Protein AF-A0A3D5D7E0-F1 (afdb_monomer_lite)

Structure (mmCIF, N/CA/C/O backbone):
data_AF-A0A3D5D7E0-F1
#
_entry.id   AF-A0A3D5D7E0-F1
#
loop_
_atom_site.group_PDB
_atom_site.id
_atom_site.type_symbol
_atom_site.label_atom_id
_atom_site.label_alt_id
_atom_site.label_comp_id
_atom_site.label_asym_id
_atom_site.label_entity_id
_atom_site.label_seq_id
_atom_site.pdbx_PDB_ins_code
_atom_site.Cartn_x
_atom_site.Cartn_y
_atom_site.Cartn_z
_atom_site.occupancy
_atom_site.B_iso_or_equiv
_atom_site.auth_seq_id
_atom_site.auth_comp_id
_atom_site.auth_asym_id
_atom_site.auth_atom_id
_atom_site.pdbx_PDB_model_num
ATOM 1 N N . VAL A 1 1 ? 18.973 -4.036 -4.115 1.00 92.50 1 VAL A N 1
ATOM 2 C CA . VAL A 1 1 ? 19.460 -3.078 -3.096 1.0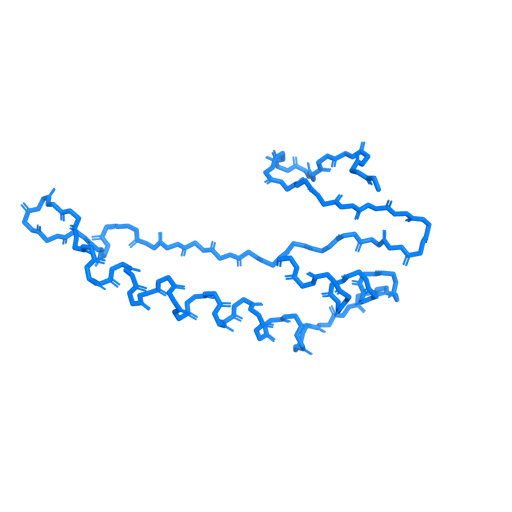0 92.50 1 VAL A CA 1
ATOM 3 C C . VAL A 1 1 ? 18.486 -1.913 -3.079 1.00 92.50 1 VAL A C 1
ATOM 5 O O . VAL A 1 1 ? 17.982 -1.565 -4.144 1.00 92.50 1 VAL A O 1
ATOM 8 N N . VAL A 1 2 ? 18.185 -1.354 -1.906 1.00 97.19 2 VAL A N 1
ATOM 9 C CA . VAL A 1 2 ? 17.400 -0.117 -1.794 1.00 97.19 2 VAL A CA 1
ATOM 10 C C . VAL A 1 2 ? 18.351 1.050 -2.037 1.00 97.19 2 VAL A C 1
ATOM 12 O O . VAL A 1 2 ? 19.278 1.253 -1.256 1.00 97.19 2 VAL A O 1
ATOM 15 N N . HIS A 1 3 ? 18.163 1.773 -3.140 1.00 97.62 3 HIS A N 1
ATOM 16 C CA . HIS A 1 3 ? 19.041 2.888 -3.517 1.00 97.62 3 HIS A CA 1
ATOM 17 C C . HIS A 1 3 ? 18.530 4.247 -3.021 1.00 97.62 3 HIS A C 1
ATOM 19 O O . HIS A 1 3 ? 19.319 5.169 -2.837 1.00 97.62 3 HIS A O 1
ATOM 25 N N . SER A 1 4 ? 17.220 4.383 -2.812 1.00 97.25 4 SER A N 1
ATOM 26 C CA . SER A 1 4 ? 16.572 5.625 -2.394 1.00 97.25 4 SER A CA 1
ATOM 27 C C . SER A 1 4 ? 15.224 5.337 -1.731 1.00 97.25 4 SER A C 1
ATOM 29 O O . SER A 1 4 ? 14.756 4.197 -1.725 1.00 97.25 4 SER A O 1
ATOM 31 N N . SER A 1 5 ? 14.589 6.386 -1.209 1.00 98.12 5 SER A N 1
ATOM 32 C CA . SER A 1 5 ? 13.151 6.377 -0.933 1.00 98.12 5 SER A CA 1
ATOM 33 C C . SER A 1 5 ? 12.351 6.899 -2.142 1.00 98.12 5 SER A C 1
ATOM 35 O O . SER A 1 5 ? 12.915 7.072 -3.229 1.00 98.12 5 SER A O 1
ATOM 37 N N . ASN A 1 6 ? 11.049 7.138 -1.970 1.00 98.25 6 ASN A N 1
ATOM 38 C CA . ASN A 1 6 ? 10.192 7.867 -2.906 1.00 98.25 6 ASN A CA 1
ATOM 39 C C . ASN A 1 6 ? 10.125 9.368 -2.548 1.00 98.25 6 ASN A C 1
ATOM 41 O O . ASN A 1 6 ? 10.830 9.856 -1.667 1.00 98.25 6 ASN A O 1
ATOM 45 N N . LEU A 1 7 ? 9.243 10.101 -3.236 1.00 98.38 7 LEU A N 1
ATOM 46 C CA . LEU A 1 7 ? 9.051 11.544 -3.069 1.00 98.38 7 LEU A CA 1
ATOM 47 C C . LEU A 1 7 ? 8.663 11.959 -1.641 1.00 98.38 7 LEU A C 1
ATOM 49 O O . LEU A 1 7 ? 9.157 12.973 -1.156 1.00 98.38 7 LEU A O 1
ATOM 53 N N . CYS A 1 8 ? 7.784 11.200 -0.983 1.00 98.31 8 CYS A N 1
ATOM 54 C CA . CYS A 1 8 ? 7.267 11.542 0.345 1.00 98.31 8 CYS A CA 1
ATOM 55 C C . CYS A 1 8 ? 8.035 10.850 1.486 1.00 98.31 8 CYS A C 1
ATOM 57 O O . CYS A 1 8 ? 7.698 11.031 2.655 1.00 98.31 8 CYS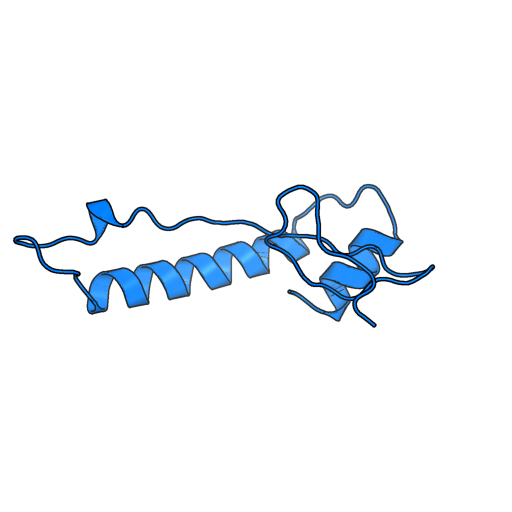 A O 1
ATOM 59 N N . THR A 1 9 ? 9.131 10.156 1.164 1.00 98.19 9 THR A N 1
ATOM 60 C CA . THR A 1 9 ? 10.073 9.527 2.104 1.00 98.19 9 THR A CA 1
ATOM 61 C C . THR A 1 9 ? 9.521 8.356 2.934 1.00 98.19 9 THR A C 1
ATOM 63 O O . THR A 1 9 ? 10.135 7.956 3.920 1.00 98.19 9 THR A O 1
ATOM 66 N N . GLU A 1 10 ? 8.387 7.774 2.541 1.00 98.44 10 GLU A N 1
ATOM 67 C CA . GLU A 1 10 ? 7.703 6.686 3.251 1.00 98.44 10 GLU A CA 1
ATOM 68 C C . GLU A 1 10 ? 7.955 5.288 2.660 1.00 98.44 10 GLU A C 1
ATOM 70 O O . GLU A 1 10 ? 7.656 4.289 3.312 1.00 98.44 10 GLU A O 1
ATOM 75 N N . ILE A 1 11 ? 8.526 5.190 1.452 1.00 98.25 11 ILE A N 1
ATOM 76 C CA . ILE A 1 11 ? 8.702 3.913 0.736 1.00 98.25 11 ILE A CA 1
ATOM 77 C C . ILE A 1 11 ? 10.178 3.576 0.554 1.00 98.25 11 ILE A C 1
ATOM 79 O O . ILE A 1 11 ? 10.942 4.405 0.071 1.00 98.25 11 ILE A O 1
ATOM 83 N N . LEU A 1 12 ? 10.582 2.348 0.894 1.00 98.00 12 LEU A N 1
ATOM 84 C CA . LEU A 1 12 ? 11.970 1.867 0.815 1.00 98.00 12 LEU A CA 1
ATOM 85 C C . LEU A 1 12 ? 12.039 0.525 0.073 1.00 98.00 12 LEU A C 1
ATOM 87 O O . LEU A 1 12 ? 12.235 -0.530 0.673 1.00 98.00 12 LEU A O 1
ATOM 91 N N . LEU A 1 13 ? 11.852 0.566 -1.246 1.00 98.00 13 LEU A N 1
ATOM 92 C CA . LEU A 1 13 ? 11.814 -0.621 -2.102 1.00 98.00 13 LEU A CA 1
ATOM 93 C C . LEU A 1 13 ? 13.068 -0.736 -2.976 1.00 98.00 13 LEU A C 1
ATOM 95 O O . LEU A 1 13 ? 13.721 0.254 -3.308 1.00 98.00 13 LEU A O 1
ATOM 99 N N . ASN A 1 14 ? 13.412 -1.969 -3.349 1.00 96.94 14 ASN A N 1
ATOM 100 C CA . ASN A 1 14 ? 14.545 -2.243 -4.230 1.00 96.94 14 ASN A CA 1
ATOM 101 C C . ASN A 1 14 ? 14.308 -1.675 -5.637 1.00 96.94 14 ASN A C 1
ATOM 103 O O . ASN A 1 14 ? 13.204 -1.756 -6.168 1.00 96.94 14 ASN A O 1
ATOM 107 N N . THR A 1 15 ? 15.371 -1.174 -6.262 1.00 97.44 15 THR A N 1
ATOM 108 C CA . THR A 1 15 ? 15.362 -0.698 -7.654 1.00 97.44 15 THR A CA 1
ATOM 109 C C . THR A 1 15 ? 16.588 -1.206 -8.409 1.00 97.44 15 THR A C 1
ATOM 111 O O . THR A 1 15 ? 17.614 -1.525 -7.800 1.00 97.44 15 THR A O 1
ATOM 114 N N . SER A 1 16 ? 16.485 -1.305 -9.734 1.00 97.50 16 SER A N 1
ATOM 115 C CA . SER A 1 16 ? 17.585 -1.658 -10.643 1.00 97.50 16 SER A CA 1
ATOM 116 C C . SER A 1 16 ? 17.312 -1.109 -12.050 1.00 97.50 16 SER A C 1
ATOM 118 O O . SER A 1 16 ? 16.338 -0.384 -12.243 1.00 97.50 16 SER A O 1
ATOM 120 N N . ALA A 1 17 ? 18.152 -1.440 -13.035 1.00 97.19 17 ALA A N 1
ATOM 121 C CA . ALA A 1 17 ? 17.901 -1.059 -14.424 1.00 97.19 17 ALA A CA 1
ATOM 122 C C . ALA A 1 17 ? 16.646 -1.747 -1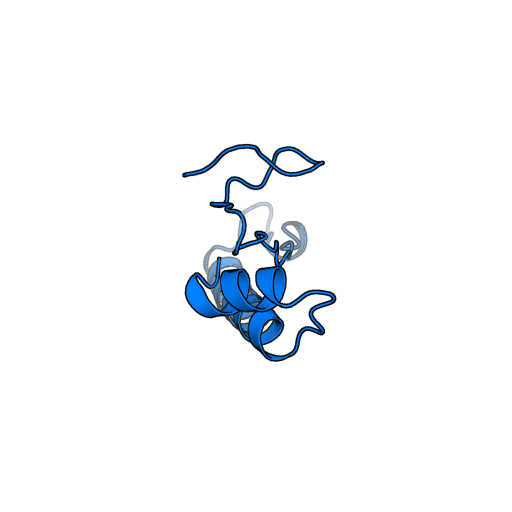5.000 1.00 97.19 17 ALA A C 1
ATOM 124 O O . ALA A 1 17 ? 15.977 -1.179 -15.856 1.00 97.19 17 ALA A O 1
ATOM 125 N N . GLU A 1 18 ? 16.299 -2.937 -14.502 1.00 97.44 18 GLU A N 1
ATOM 126 C CA . GLU A 1 18 ? 15.164 -3.744 -14.963 1.00 97.44 18 GLU A CA 1
ATOM 127 C C . GLU A 1 18 ? 13.924 -3.640 -14.055 1.00 97.44 18 GLU A C 1
ATOM 129 O O . GLU A 1 18 ? 12.869 -4.195 -14.376 1.00 97.44 18 GLU A O 1
ATOM 134 N N . GLU A 1 19 ? 14.038 -2.958 -12.909 1.00 97.94 19 GLU A N 1
ATOM 135 C CA . GLU A 1 19 ? 12.987 -2.874 -11.891 1.00 97.94 19 GLU A CA 1
ATOM 136 C C . GLU A 1 19 ? 12.802 -1.439 -11.388 1.00 97.94 19 GLU A C 1
ATOM 138 O O . GLU A 1 19 ? 13.659 -0.880 -10.696 1.00 97.94 19 GLU A O 1
ATOM 143 N N . THR A 1 20 ? 11.628 -0.874 -11.679 1.00 98.25 20 THR A N 1
ATOM 144 C CA . THR A 1 20 ? 11.147 0.373 -11.073 1.00 98.25 20 THR A CA 1
ATOM 145 C C . THR A 1 20 ? 10.140 0.023 -9.988 1.00 98.25 20 THR A C 1
ATOM 147 O O . THR A 1 20 ? 9.081 -0.520 -10.288 1.00 98.25 20 THR A O 1
ATOM 150 N N . ALA A 1 21 ? 10.455 0.312 -8.725 1.00 98.00 21 ALA A N 1
ATOM 151 C CA . ALA A 1 21 ? 9.546 0.022 -7.622 1.00 98.00 21 ALA A CA 1
ATOM 152 C C . ALA A 1 21 ? 8.219 0.786 -7.758 1.00 98.00 21 ALA A C 1
ATOM 154 O O . ALA A 1 21 ? 8.195 1.954 -8.150 1.00 98.00 21 ALA A O 1
ATOM 155 N N . VAL A 1 22 ? 7.120 0.127 -7.390 1.00 98.25 22 VAL A N 1
ATOM 156 C CA . VAL A 1 22 ? 5.766 0.690 -7.412 1.00 98.25 22 VAL A CA 1
ATOM 157 C C . VAL A 1 22 ? 5.216 0.693 -5.993 1.00 98.25 22 VAL A C 1
ATOM 159 O O . VAL A 1 22 ? 5.449 -0.242 -5.233 1.00 98.25 22 VAL A O 1
ATOM 162 N N . CYS A 1 23 ? 4.496 1.755 -5.642 1.00 98.00 23 CYS A N 1
ATOM 163 C CA . CYS A 1 23 ? 3.837 1.885 -4.353 1.00 98.00 23 CYS A CA 1
ATOM 164 C C . CYS A 1 23 ? 2.315 1.753 -4.516 1.00 98.00 23 CYS A C 1
ATOM 166 O O . CYS A 1 23 ? 1.707 2.549 -5.233 1.00 98.00 23 CYS A O 1
ATOM 168 N N . ASN A 1 24 ? 1.709 0.769 -3.844 1.00 98.25 24 ASN A N 1
ATOM 169 C CA . ASN A 1 24 ? 0.261 0.555 -3.804 1.00 98.25 24 ASN A CA 1
ATOM 170 C C . ASN A 1 24 ? -0.263 1.050 -2.442 1.00 98.25 24 ASN A C 1
ATOM 172 O O . ASN A 1 24 ? -0.049 0.403 -1.420 1.00 98.25 24 ASN A O 1
ATOM 176 N N . LEU A 1 25 ? -0.907 2.221 -2.405 1.00 98.31 25 LEU A N 1
ATOM 177 C CA . LEU A 1 25 ? -1.238 2.913 -1.151 1.00 98.31 25 LEU A CA 1
ATOM 178 C C . LEU A 1 25 ? -2.703 2.761 -0.739 1.00 98.31 25 LEU A C 1
ATOM 180 O O . LEU A 1 25 ? -3.617 2.826 -1.559 1.00 98.31 25 LEU A O 1
ATOM 184 N N . GLY A 1 26 ? -2.918 2.659 0.570 1.00 97.81 26 GLY A N 1
ATOM 185 C CA . GLY A 1 26 ? -4.224 2.748 1.214 1.00 97.81 26 GLY A CA 1
ATOM 186 C C . GLY A 1 26 ? -4.088 3.331 2.619 1.00 97.81 26 GLY A C 1
ATOM 187 O O . GLY A 1 26 ? -3.022 3.269 3.228 1.00 97.81 26 GLY A O 1
ATOM 188 N N . SER A 1 27 ? -5.160 3.918 3.148 1.00 98.38 27 SER A N 1
ATOM 189 C CA . SER A 1 27 ? -5.176 4.485 4.502 1.00 98.38 27 SER A CA 1
ATOM 190 C C . SER A 1 27 ? -6.445 4.076 5.237 1.00 98.38 27 SER A C 1
ATOM 192 O O . SER A 1 27 ? -7.539 4.106 4.674 1.00 98.38 27 SER A O 1
ATOM 194 N N . VAL A 1 28 ? -6.300 3.691 6.504 1.00 98.38 28 VAL A N 1
ATOM 195 C CA . VAL A 1 28 ? -7.426 3.328 7.371 1.00 98.38 28 VAL A CA 1
ATOM 196 C C . VAL A 1 28 ? -7.933 4.575 8.086 1.00 98.38 28 VAL A C 1
ATOM 198 O O . VAL A 1 28 ? -7.163 5.317 8.691 1.00 98.38 28 VAL A O 1
ATOM 201 N N . ASN A 1 29 ? -9.247 4.788 8.052 1.00 98.25 29 ASN A N 1
ATOM 202 C CA . ASN A 1 29 ? -9.882 5.860 8.807 1.00 98.25 29 ASN A CA 1
ATOM 203 C C . ASN A 1 29 ? -9.991 5.494 10.299 1.00 98.25 29 ASN A C 1
ATOM 205 O O . ASN A 1 29 ? -10.955 4.844 10.699 1.00 98.25 29 ASN A O 1
ATOM 209 N N . LEU A 1 30 ? -9.032 5.912 11.127 1.00 97.81 30 LEU A N 1
ATOM 210 C CA . LEU A 1 30 ? -8.991 5.546 12.549 1.00 97.81 30 LEU A CA 1
ATOM 211 C C . LEU A 1 30 ? -10.197 6.042 13.358 1.00 97.81 30 LEU A C 1
ATOM 213 O O . LEU A 1 30 ? -10.639 5.327 14.249 1.00 97.81 30 LEU A O 1
ATOM 217 N N . THR A 1 31 ? -10.791 7.197 13.037 1.00 97.88 31 THR A N 1
ATOM 218 C CA . THR A 1 31 ? -11.963 7.697 13.786 1.00 97.88 31 THR A CA 1
ATOM 219 C C . THR A 1 31 ? -13.188 6.800 13.632 1.00 97.88 31 THR A C 1
ATOM 221 O O . THR A 1 31 ? -13.992 6.721 14.553 1.00 97.88 31 THR A O 1
ATOM 224 N N . ALA A 1 32 ? -13.307 6.065 12.521 1.00 98.19 32 ALA A N 1
ATOM 225 C CA . ALA A 1 32 ? -14.358 5.061 12.330 1.00 98.19 32 ALA A CA 1
ATOM 226 C C . ALA A 1 32 ? -14.133 3.766 13.133 1.00 98.19 32 ALA A C 1
ATOM 228 O O . ALA A 1 32 ? -15.002 2.899 13.142 1.00 98.19 32 ALA A O 1
ATOM 229 N N . HIS A 1 33 ? -12.972 3.627 13.776 1.00 98.50 33 HIS A N 1
ATOM 230 C CA . HIS A 1 33 ? -12.592 2.472 14.589 1.00 98.50 33 HIS A CA 1
ATOM 231 C C . HIS A 1 33 ? -12.522 2.818 16.078 1.00 98.50 33 HIS A C 1
ATOM 233 O O . HIS A 1 33 ? -12.014 2.025 16.860 1.00 98.50 33 HIS A O 1
ATOM 239 N N . LEU A 1 34 ? -13.002 3.998 16.478 1.00 98.25 34 LEU A N 1
ATOM 240 C CA . LEU A 1 34 ? -13.102 4.372 17.882 1.00 98.25 34 LEU A CA 1
ATOM 241 C C . LEU A 1 34 ? -14.489 4.020 18.416 1.00 98.25 34 LEU A C 1
ATOM 243 O O . LEU A 1 34 ? -15.504 4.387 17.822 1.00 98.25 34 LEU A O 1
ATOM 247 N N . LYS A 1 35 ? -14.524 3.360 19.569 1.00 97.38 35 LYS A N 1
ATOM 248 C CA . LYS A 1 35 ? -15.731 3.051 20.327 1.00 97.38 35 LYS A CA 1
ATOM 249 C C . LYS A 1 35 ? -15.527 3.524 21.759 1.00 97.38 35 LYS A C 1
ATOM 251 O O . LYS A 1 35 ? -14.577 3.121 22.415 1.00 97.38 35 LYS A O 1
ATOM 256 N N . ASP A 1 36 ? -16.383 4.442 22.205 1.00 96.62 36 ASP A N 1
ATOM 257 C CA . ASP A 1 36 ? -16.334 5.024 23.555 1.00 96.62 36 ASP A CA 1
ATOM 258 C C . ASP A 1 36 ? -14.967 5.637 23.934 1.00 96.62 36 ASP A C 1
ATOM 260 O O . ASP A 1 36 ? -14.567 5.655 25.093 1.00 96.62 36 ASP A O 1
ATOM 264 N N . GLY A 1 37 ? -14.253 6.183 22.941 1.00 96.38 37 GLY A N 1
ATOM 265 C CA . GLY A 1 37 ? -12.934 6.802 23.119 1.00 96.38 37 GLY A CA 1
ATOM 266 C C . GLY A 1 37 ? -11.754 5.828 23.061 1.00 96.38 37 GLY A C 1
ATOM 267 O O . GLY A 1 37 ? -10.6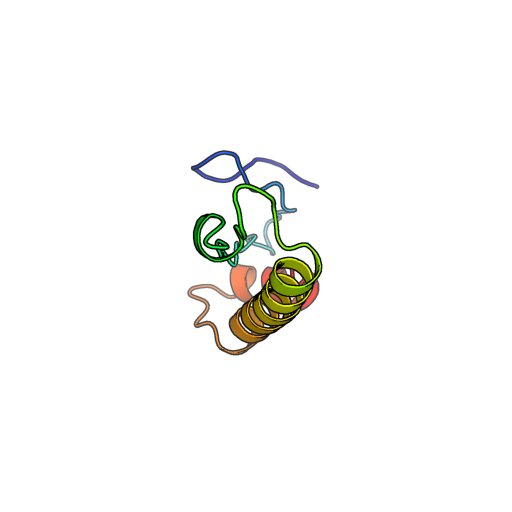10 6.277 23.070 1.00 96.38 37 GLY A O 1
ATOM 268 N N . GLU A 1 38 ? -12.014 4.528 22.932 1.00 98.19 38 GLU A N 1
ATOM 269 C CA . GLU A 1 38 ? -10.998 3.484 22.803 1.00 98.19 38 GLU A CA 1
ATOM 270 C C . GLU A 1 38 ? -10.973 2.904 21.385 1.00 98.19 38 GLU A C 1
ATOM 272 O O . GLU A 1 38 ? -11.941 3.007 20.630 1.00 98.19 38 GLU A O 1
ATOM 277 N N . LEU A 1 39 ? -9.843 2.316 20.993 1.00 98.31 39 LEU A N 1
ATOM 278 C CA . LEU A 1 39 ? -9.711 1.652 19.699 1.00 98.31 39 LEU A CA 1
ATOM 279 C C . LEU A 1 39 ? -10.431 0.299 19.726 1.00 98.31 39 LEU A C 1
ATOM 281 O O . LEU A 1 39 ? -10.118 -0.562 20.542 1.00 98.31 39 LEU A O 1
ATOM 285 N N . ASP A 1 40 ? -11.342 0.082 18.782 1.00 98.56 40 ASP A N 1
ATOM 286 C CA . ASP A 1 40 ? -11.960 -1.219 18.540 1.00 98.56 40 ASP A CA 1
ATOM 287 C C . ASP A 1 40 ? -10.981 -2.119 17.763 1.00 98.56 40 ASP A C 1
ATOM 289 O O . ASP A 1 40 ? -10.882 -2.066 16.529 1.00 98.56 40 ASP A O 1
ATOM 293 N N . GLU A 1 41 ? -10.213 -2.921 18.508 1.00 98.31 41 GLU A N 1
ATOM 294 C CA . GLU A 1 41 ? -9.178 -3.810 17.965 1.00 98.31 41 GLU A CA 1
ATOM 295 C C . GLU A 1 41 ? -9.737 -4.880 17.009 1.00 98.31 41 GLU A C 1
ATOM 297 O O . GLU A 1 41 ? -9.091 -5.232 16.016 1.00 98.31 41 GLU A O 1
ATOM 302 N N . GLU A 1 42 ? -10.951 -5.380 17.259 1.00 98.38 42 GLU A N 1
ATOM 303 C CA . GLU A 1 42 ? -11.577 -6.395 16.407 1.00 98.38 42 GLU A CA 1
ATOM 304 C C . GLU A 1 42 ? -11.981 -5.790 15.057 1.00 98.38 42 GLU A C 1
ATOM 306 O O . GLU A 1 42 ? -11.692 -6.355 13.990 1.00 98.38 42 GLU A O 1
ATOM 311 N N . LEU A 1 43 ? -12.601 -4.607 15.089 1.00 98.44 43 LEU A N 1
ATOM 312 C CA . LEU A 1 43 ? -13.014 -3.901 13.884 1.00 98.44 43 LEU A CA 1
ATOM 313 C C . LEU A 1 43 ? -11.806 -3.510 13.029 1.00 98.44 43 LEU A C 1
ATOM 315 O O . LEU A 1 43 ? -11.809 -3.765 11.821 1.00 98.44 43 LEU A O 1
ATOM 319 N N . ILE A 1 44 ? -10.753 -2.940 13.627 1.00 98.56 44 ILE A N 1
ATOM 320 C CA . ILE A 1 44 ? -9.571 -2.523 12.859 1.00 98.56 44 ILE A CA 1
ATOM 321 C C . ILE A 1 44 ? -8.829 -3.725 12.273 1.00 98.56 44 ILE A C 1
ATOM 323 O O . ILE A 1 44 ? -8.429 -3.672 11.110 1.00 98.56 44 ILE A O 1
ATOM 327 N N . ALA A 1 45 ? -8.731 -4.847 12.995 1.00 98.56 45 ALA A N 1
ATOM 328 C CA . ALA A 1 45 ? -8.140 -6.071 12.461 1.00 98.56 45 ALA A CA 1
ATOM 329 C C . ALA A 1 45 ? -8.903 -6.587 11.226 1.00 98.56 45 ALA A C 1
ATOM 331 O O . ALA A 1 45 ? -8.292 -7.000 10.232 1.00 98.56 45 ALA A O 1
ATOM 332 N N . LYS A 1 46 ? -10.241 -6.530 11.248 1.00 98.69 46 LYS A N 1
ATOM 333 C CA . LYS A 1 46 ? -11.087 -6.904 10.104 1.00 98.69 46 LYS A CA 1
ATOM 334 C C . LYS A 1 46 ? -10.909 -5.952 8.917 1.00 98.69 46 LYS A C 1
ATOM 336 O O . LYS A 1 46 ? -10.782 -6.415 7.776 1.00 98.69 46 LYS A O 1
ATOM 341 N N . THR A 1 47 ? -10.877 -4.645 9.172 1.00 98.69 47 THR A N 1
ATOM 342 C CA . THR A 1 47 ? -10.672 -3.624 8.137 1.00 98.69 47 THR A CA 1
ATOM 343 C C . THR A 1 47 ? -9.301 -3.768 7.489 1.00 98.69 47 THR A C 1
ATOM 345 O O . THR A 1 47 ? -9.224 -3.860 6.266 1.00 98.69 47 THR A O 1
ATOM 348 N N . VAL A 1 48 ? -8.229 -3.878 8.280 1.00 98.69 48 VAL A N 1
ATOM 349 C CA . VAL A 1 48 ? -6.855 -4.038 7.778 1.00 98.69 48 VAL A CA 1
ATOM 350 C C . VAL A 1 48 ? -6.726 -5.303 6.934 1.00 98.69 48 VAL A C 1
ATOM 352 O O . VAL A 1 48 ? -6.198 -5.240 5.828 1.00 98.69 48 VAL A O 1
ATOM 355 N N . ARG A 1 49 ? -7.279 -6.441 7.378 1.00 98.69 49 ARG A N 1
ATOM 356 C CA . ARG A 1 49 ? -7.257 -7.686 6.589 1.00 98.69 49 ARG A CA 1
ATOM 357 C C . ARG A 1 49 ? -7.906 -7.513 5.214 1.00 98.69 49 ARG A C 1
ATOM 359 O O . ARG A 1 49 ? -7.402 -8.032 4.220 1.00 98.69 49 ARG A O 1
ATOM 366 N N . THR A 1 50 ? -9.014 -6.779 5.156 1.00 98.69 50 THR A N 1
ATOM 367 C CA . THR A 1 50 ? -9.699 -6.479 3.893 1.00 98.69 50 THR A CA 1
ATOM 368 C C . THR A 1 50 ? -8.878 -5.509 3.042 1.00 98.69 50 THR A C 1
ATOM 370 O O . THR A 1 50 ? -8.711 -5.749 1.850 1.00 98.69 50 THR A O 1
ATOM 373 N N . ALA A 1 51 ? -8.308 -4.467 3.652 1.00 98.69 51 ALA A N 1
ATOM 374 C CA . ALA A 1 51 ? -7.479 -3.473 2.977 1.00 98.69 51 ALA A CA 1
ATOM 375 C C . ALA A 1 51 ? -6.239 -4.101 2.325 1.00 98.69 51 ALA A C 1
ATOM 377 O O . ALA A 1 51 ? -5.986 -3.840 1.155 1.00 98.69 51 ALA A O 1
ATOM 378 N N . ILE A 1 52 ? -5.523 -4.992 3.021 1.00 98.56 52 ILE A N 1
ATOM 379 C CA . ILE A 1 52 ? -4.363 -5.698 2.454 1.00 98.56 52 ILE A CA 1
ATOM 380 C C . ILE A 1 52 ? -4.766 -6.534 1.234 1.00 98.56 52 ILE A C 1
ATOM 382 O O . ILE A 1 52 ? -4.106 -6.461 0.203 1.00 98.56 52 ILE A O 1
ATOM 386 N N . ARG A 1 53 ? -5.893 -7.261 1.291 1.00 98.69 53 ARG A N 1
ATOM 387 C CA . ARG A 1 53 ? -6.411 -7.993 0.120 1.00 98.69 53 ARG A CA 1
ATOM 388 C C . ARG A 1 53 ? -6.754 -7.051 -1.039 1.00 98.69 53 ARG A C 1
ATOM 390 O O . ARG A 1 53 ? -6.532 -7.396 -2.193 1.00 98.69 53 ARG A O 1
ATOM 397 N N . MET A 1 54 ? -7.325 -5.882 -0.753 1.00 98.69 54 MET A N 1
ATOM 398 C CA . MET A 1 54 ? -7.633 -4.893 -1.789 1.00 98.69 54 MET A CA 1
ATOM 399 C C . MET A 1 54 ? -6.361 -4.330 -2.431 1.00 98.69 54 MET A C 1
ATOM 401 O O . MET A 1 54 ? -6.329 -4.201 -3.650 1.00 98.69 54 MET A O 1
ATOM 405 N N . LEU A 1 55 ? -5.324 -4.036 -1.642 1.00 98.69 55 LEU A N 1
ATOM 406 C CA . LEU A 1 55 ? -4.031 -3.565 -2.148 1.00 98.69 55 LEU A CA 1
ATOM 407 C C . LEU A 1 55 ? -3.318 -4.634 -2.981 1.00 98.69 55 LEU A C 1
ATOM 409 O O . LEU A 1 55 ? -2.783 -4.315 -4.038 1.00 98.69 55 LEU A O 1
ATOM 413 N N . ASP A 1 56 ? -3.393 -5.902 -2.577 1.00 98.75 56 ASP A N 1
ATOM 414 C CA . ASP A 1 56 ? -2.859 -7.006 -3.378 1.00 98.75 56 ASP A CA 1
ATOM 415 C C . ASP A 1 56 ? -3.599 -7.137 -4.722 1.00 98.75 56 ASP A C 1
ATOM 417 O O . ASP A 1 56 ? -2.969 -7.248 -5.770 1.00 98.75 56 ASP A O 1
ATOM 421 N N . ASN A 1 57 ? -4.931 -6.999 -4.732 1.00 98.69 57 ASN A N 1
ATOM 422 C CA . ASN A 1 57 ? -5.697 -6.985 -5.981 1.00 98.69 57 ASN A CA 1
ATOM 423 C C . ASN A 1 57 ? -5.292 -5.825 -6.909 1.00 98.69 57 ASN A C 1
ATOM 425 O O . ASN A 1 57 ? -5.312 -5.999 -8.128 1.00 98.69 57 ASN A O 1
ATOM 429 N N . VAL A 1 58 ? -4.948 -4.648 -6.359 1.00 98.62 58 VAL A N 1
ATOM 430 C CA . VAL A 1 58 ? -4.506 -3.482 -7.147 1.00 98.62 58 VAL A CA 1
ATOM 431 C C . VAL A 1 58 ? -3.299 -3.839 -8.008 1.00 98.62 58 VAL A C 1
ATOM 433 O O . VAL A 1 58 ? -3.266 -3.440 -9.168 1.00 98.62 58 VAL A O 1
ATOM 436 N N . ILE A 1 59 ? -2.366 -4.650 -7.505 1.00 98.50 59 ILE A N 1
ATOM 437 C CA . ILE A 1 59 ? -1.181 -5.080 -8.260 1.00 98.50 59 ILE A CA 1
ATOM 438 C C . ILE A 1 59 ? -1.587 -5.766 -9.572 1.00 98.50 59 ILE A C 1
ATOM 440 O O . ILE A 1 59 ? -1.003 -5.490 -10.621 1.00 98.50 59 ILE A O 1
ATOM 444 N N . ASP A 1 60 ? -2.608 -6.618 -9.547 1.00 98.38 60 ASP A N 1
ATOM 445 C CA . ASP A 1 60 ? -2.999 -7.392 -10.727 1.00 98.38 60 ASP A CA 1
ATOM 446 C C . ASP A 1 60 ? -3.808 -6.575 -11.740 1.00 98.38 60 ASP A C 1
ATOM 448 O O . ASP A 1 60 ? -3.685 -6.793 -12.947 1.00 98.38 60 ASP A O 1
ATOM 452 N N . ILE A 1 61 ? -4.628 -5.630 -11.268 1.00 98.12 61 ILE A N 1
ATOM 453 C CA . ILE A 1 61 ? -5.516 -4.834 -12.132 1.00 98.12 61 ILE A CA 1
ATOM 454 C C . ILE A 1 61 ? -4.895 -3.520 -12.614 1.00 98.12 61 ILE A C 1
ATOM 456 O O . ILE A 1 61 ? -5.473 -2.855 -13.474 1.00 98.12 61 ILE A O 1
ATOM 460 N N . ASN A 1 62 ? -3.759 -3.109 -12.048 1.00 98.12 62 ASN A N 1
ATOM 461 C CA . ASN A 1 62 ? -3.160 -1.819 -12.356 1.00 98.12 62 ASN A CA 1
ATOM 462 C C . ASN A 1 62 ? -2.692 -1.732 -13.820 1.00 98.12 62 ASN A C 1
ATOM 464 O O . ASN A 1 62 ? -2.137 -2.678 -14.385 1.00 98.12 62 ASN A O 1
ATOM 468 N N . PHE A 1 63 ? -2.846 -0.549 -14.418 1.00 98.19 63 PHE A N 1
ATOM 469 C CA . PHE A 1 63 ? -2.170 -0.218 -15.667 1.00 98.19 63 PHE A CA 1
ATOM 470 C C . PHE A 1 63 ? -0.737 0.225 -15.360 1.00 98.19 63 PHE A C 1
ATOM 472 O O . PHE A 1 63 ? -0.515 1.213 -14.659 1.00 98.19 63 PHE A O 1
ATOM 479 N N . TYR A 1 64 ? 0.242 -0.488 -15.912 1.00 98.38 64 TYR A N 1
ATOM 480 C CA . TYR A 1 64 ? 1.653 -0.165 -15.729 1.00 98.38 64 TYR A CA 1
ATOM 481 C C . TYR A 1 64 ? 2.178 0.641 -16.921 1.00 98.38 64 TYR A C 1
ATOM 483 O O . TYR A 1 64 ? 2.151 0.130 -18.042 1.00 98.38 64 TYR A O 1
ATOM 491 N N . PRO A 1 65 ? 2.691 1.868 -16.708 1.00 97.12 65 PRO A N 1
ATOM 492 C CA . PRO A 1 65 ? 3.184 2.713 -17.795 1.00 97.12 65 PRO A CA 1
ATOM 493 C C . PRO A 1 65 ? 4.507 2.213 -18.394 1.00 97.12 65 PRO A C 1
ATOM 495 O O . PRO A 1 65 ? 4.833 2.579 -19.520 1.00 97.12 65 PRO A O 1
ATOM 498 N N . THR A 1 66 ? 5.264 1.383 -17.665 1.00 98.12 66 THR A N 1
ATOM 499 C CA . THR A 1 66 ? 6.518 0.778 -18.137 1.00 98.12 66 THR A CA 1
ATOM 500 C C . THR A 1 66 ? 6.605 -0.704 -17.759 1.00 98.12 66 THR A C 1
ATOM 502 O O . THR A 1 66 ? 5.924 -1.174 -16.838 1.00 98.12 66 THR A O 1
ATOM 505 N N . ALA A 1 67 ? 7.442 -1.461 -18.473 1.00 98.31 67 ALA A N 1
ATOM 506 C CA . ALA A 1 67 ? 7.615 -2.892 -18.231 1.00 98.31 67 ALA A CA 1
ATOM 507 C C . ALA A 1 67 ? 8.354 -3.166 -16.911 1.00 98.31 67 ALA A C 1
ATOM 509 O O . ALA A 1 67 ? 8.009 -4.103 -16.198 1.00 98.31 67 ALA A O 1
ATOM 510 N N . GLU A 1 68 ? 9.317 -2.320 -16.551 1.00 98.50 68 GLU A N 1
ATOM 511 C CA . GLU A 1 68 ? 10.113 -2.398 -15.322 1.00 98.50 68 GLU A CA 1
ATOM 512 C C . GLU A 1 68 ? 9.230 -2.237 -14.081 1.00 98.50 68 GLU A C 1
ATOM 514 O O . GLU A 1 68 ? 9.424 -2.940 -13.087 1.00 98.50 68 GLU A O 1
ATOM 519 N N . ALA A 1 69 ? 8.229 -1.349 -14.152 1.00 98.50 69 ALA A N 1
ATOM 520 C CA . ALA A 1 69 ? 7.242 -1.156 -13.094 1.00 98.50 69 ALA A CA 1
ATOM 521 C C . ALA A 1 69 ? 6.368 -2.402 -12.905 1.00 98.50 69 ALA A C 1
ATOM 523 O O . ALA A 1 69 ? 6.177 -2.874 -11.781 1.00 98.50 69 ALA A O 1
ATOM 524 N N . ARG A 1 70 ? 5.883 -2.985 -14.012 1.00 98.25 70 ARG A N 1
ATOM 525 C CA . ARG A 1 70 ? 5.120 -4.238 -13.968 1.00 98.25 70 ARG A CA 1
ATOM 526 C C . ARG A 1 70 ? 5.964 -5.384 -13.418 1.00 98.25 70 ARG A C 1
ATOM 528 O O . ARG A 1 70 ? 5.486 -6.142 -12.581 1.00 98.25 70 ARG A O 1
ATOM 535 N N . ASN A 1 71 ? 7.208 -5.511 -13.873 1.00 98.25 71 ASN A N 1
ATOM 536 C CA . ASN A 1 71 ? 8.120 -6.569 -13.448 1.00 98.25 71 ASN A CA 1
ATOM 537 C C . ASN A 1 71 ? 8.373 -6.513 -11.938 1.00 98.25 71 ASN A C 1
ATOM 539 O O . ASN A 1 71 ? 8.223 -7.532 -11.264 1.00 98.25 71 ASN A O 1
ATOM 543 N N . ALA A 1 72 ? 8.691 -5.329 -11.406 1.00 98.06 72 ALA A N 1
ATOM 544 C CA . ALA A 1 72 ? 8.942 -5.145 -9.982 1.00 98.06 72 ALA A CA 1
ATOM 545 C C . ALA A 1 72 ? 7.700 -5.460 -9.131 1.00 98.06 72 ALA A C 1
ATOM 547 O O . ALA A 1 72 ? 7.788 -6.255 -8.193 1.00 98.06 72 ALA A O 1
ATOM 548 N N . ASN A 1 73 ? 6.537 -4.890 -9.477 1.00 98.19 73 ASN A N 1
ATOM 549 C CA . ASN A 1 73 ? 5.319 -5.052 -8.673 1.00 98.19 73 ASN A CA 1
ATOM 550 C C . ASN A 1 73 ? 4.803 -6.502 -8.708 1.00 98.19 73 ASN A C 1
ATOM 552 O O . ASN A 1 73 ? 4.422 -7.041 -7.675 1.00 98.19 73 ASN A O 1
ATOM 556 N N . MET A 1 74 ? 4.864 -7.177 -9.864 1.00 98.00 74 MET A N 1
ATOM 557 C CA . MET A 1 74 ? 4.436 -8.578 -9.988 1.00 98.00 74 MET A CA 1
ATOM 558 C C . MET A 1 74 ? 5.391 -9.564 -9.305 1.00 98.00 74 MET A C 1
ATOM 560 O O . MET A 1 74 ? 4.942 -10.611 -8.841 1.00 98.00 74 MET A O 1
ATOM 564 N N . ARG A 1 75 ? 6.696 -9.264 -9.259 1.00 97.75 75 ARG A N 1
ATOM 565 C CA . ARG A 1 75 ? 7.696 -10.131 -8.618 1.00 97.75 75 ARG A CA 1
ATOM 566 C C . ARG A 1 75 ? 7.661 -10.024 -7.099 1.00 97.75 75 ARG A C 1
ATOM 568 O O . ARG A 1 75 ? 7.723 -11.052 -6.431 1.00 97.75 75 ARG A O 1
ATOM 575 N N . HIS A 1 76 ? 7.628 -8.800 -6.575 1.00 97.88 76 HIS A N 1
ATOM 576 C CA . HIS A 1 76 ? 7.852 -8.553 -5.147 1.00 97.88 76 HIS A CA 1
ATOM 577 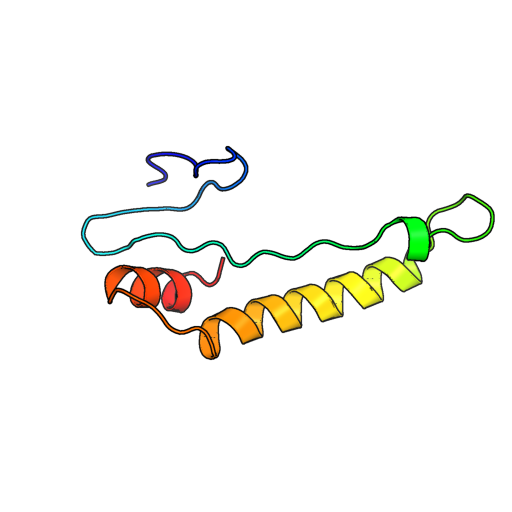C C . HIS A 1 76 ? 6.567 -8.329 -4.359 1.00 97.88 76 HIS A C 1
ATOM 579 O O . HIS A 1 76 ? 6.575 -8.564 -3.157 1.00 97.88 76 HIS A O 1
ATOM 585 N N . ARG A 1 77 ? 5.489 -7.904 -5.031 1.00 98.25 77 ARG A N 1
ATOM 586 C CA . ARG A 1 77 ? 4.176 -7.592 -4.447 1.00 98.25 77 ARG A CA 1
ATOM 587 C C . ARG A 1 77 ? 4.266 -6.840 -3.104 1.00 98.25 77 ARG A C 1
ATOM 589 O O . ARG A 1 77 ? 3.814 -7.372 -2.090 1.00 98.25 77 ARG A O 1
ATOM 596 N N . PRO A 1 78 ? 4.927 -5.665 -3.098 1.00 96.19 78 PRO A N 1
ATOM 597 C CA . PRO A 1 78 ? 5.174 -4.894 -1.887 1.00 96.19 78 PRO A CA 1
ATOM 598 C C . PRO A 1 78 ? 3.894 -4.331 -1.262 1.00 96.19 78 PRO A C 1
ATOM 600 O O . PRO A 1 78 ? 2.948 -3.998 -2.019 1.00 96.19 78 PRO A O 1
#

pLDDT: mean 98.04, std 0.83, range [92.5, 98.75]

Radius of gyration: 15.84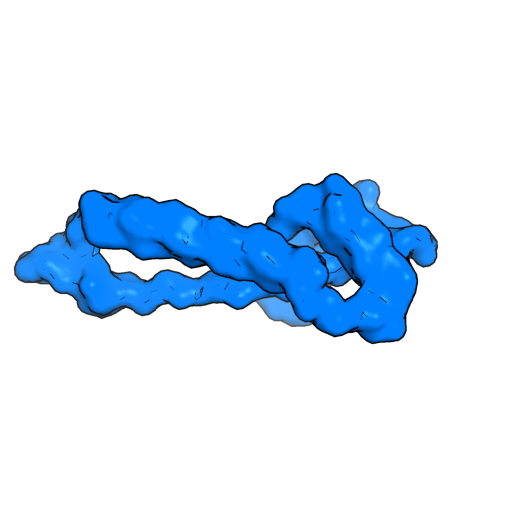 Å; chains: 1; bounding box: 36×22×42 Å

Secondary structure (DSSP, 8-state):
------TTS-------SS-----------GGGGEETTEE-HHHHHHHHHHHHHHHHHHHHHPPPSSHHHHHHHHHH--

Sequence (78 aa):
VVHSSNLCTEILLNTSAEETAVCNLGSVNLTAHLKDGELDEELIAKTVRTAIRMLDNVIDINFYPTAEARNANMRHRP

Foldseek 3Di:
DFPAADPVRPGGDDDDPLADEDDQDDDDDQVVQDDPNDGNPVVVVVVVVVVLVVSLVCLVPPDDPDNNHNVHCVPPVD